Protein AF-A0A353CY66-F1 (afdb_monomer)

Mean predicted aligned error: 16.43 Å

Nearest PDB structures (foldseek):
  3w1z-assembly1_D  TM=3.833E-01  e=1.153E+00  Schizosaccharomyces pombe 972h-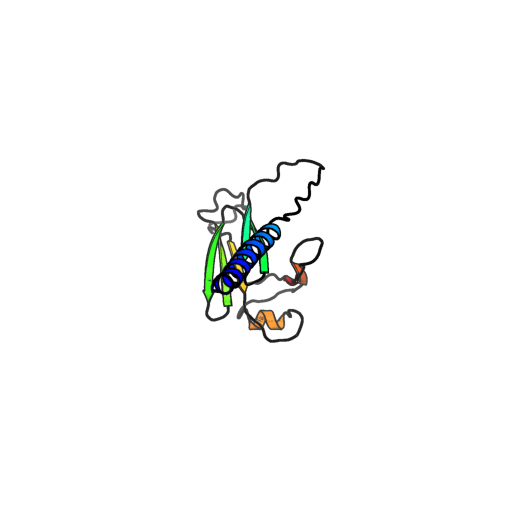
  3guf-assembly1_B  TM=3.459E-01  e=4.508E+00  Xanthomonas citri
  7nky-assembly1_Q  TM=2.441E-01  e=4.771E+00  Saccharomyces cerevisiae
  7ck4-a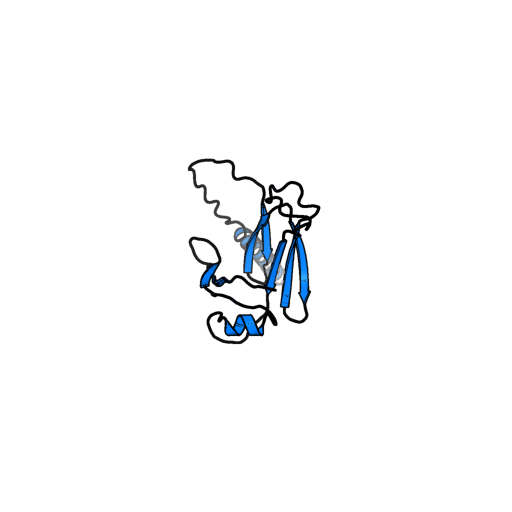ssembly1_A  TM=2.821E-01  e=5.345E+00  Synechococcus phage S-ShM2
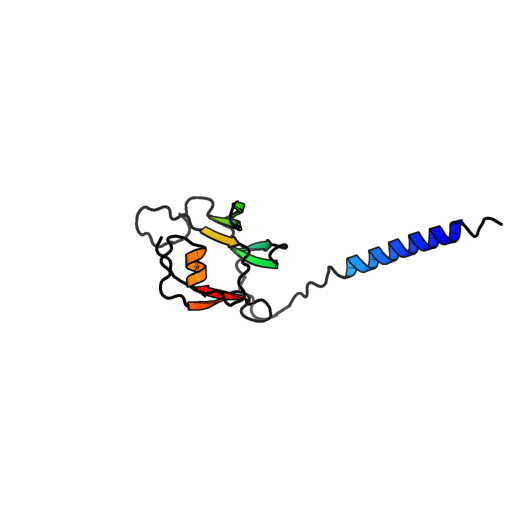
Structure (mmCIF, N/CA/C/O backbone):
data_AF-A0A353CY66-F1
#
_entry.id   AF-A0A353CY66-F1
#
loop_
_atom_site.group_PDB
_atom_site.id
_atom_site.type_symbol
_atom_site.label_atom_id
_atom_site.label_alt_id
_atom_site.label_comp_id
_atom_site.label_asym_id
_atom_site.label_entity_id
_atom_site.label_seq_id
_atom_site.pdbx_PDB_ins_code
_atom_site.Cartn_x
_atom_site.Cartn_y
_atom_site.Cartn_z
_atom_site.occupancy
_atom_site.B_iso_or_equiv
_atom_site.auth_seq_id
_atom_site.auth_comp_id
_atom_site.auth_asym_id
_atom_site.auth_atom_id
_atom_site.pdbx_PDB_model_num
ATOM 1 N N . MET A 1 1 ? 46.249 -21.074 41.976 1.00 54.31 1 MET A N 1
ATOM 2 C CA . MET A 1 1 ? 46.205 -19.843 41.154 1.00 54.31 1 MET A CA 1
ATOM 3 C C . MET A 1 1 ? 45.067 -20.004 40.138 1.00 54.31 1 MET A C 1
ATOM 5 O O . MET A 1 1 ? 45.314 -20.265 38.975 1.00 54.31 1 MET A O 1
ATOM 9 N N . GLU A 1 2 ? 43.808 -19.962 40.593 1.00 56.34 2 GLU A N 1
ATOM 10 C CA . GLU A 1 2 ? 42.610 -20.258 39.763 1.00 56.34 2 GLU A CA 1
ATOM 11 C C . GLU A 1 2 ? 41.653 -19.062 39.610 1.00 56.34 2 GLU A C 1
ATOM 13 O O . GLU A 1 2 ? 40.622 -19.151 38.950 1.00 56.34 2 GLU A O 1
ATOM 18 N N . ILE A 1 3 ? 42.006 -17.908 40.178 1.00 55.72 3 ILE A N 1
ATOM 19 C CA . ILE A 1 3 ? 41.132 -16.727 40.233 1.00 55.72 3 ILE A CA 1
ATOM 20 C C . ILE A 1 3 ? 41.046 -16.011 38.864 1.00 55.72 3 ILE A C 1
ATOM 22 O O . ILE A 1 3 ? 40.080 -15.305 38.590 1.00 55.72 3 ILE A O 1
ATOM 26 N N . SER A 1 4 ? 41.991 -16.245 37.944 1.00 58.22 4 SER A N 1
ATOM 27 C CA . SER A 1 4 ? 42.053 -15.550 36.646 1.00 58.22 4 SER A CA 1
ATOM 28 C C . SER A 1 4 ? 41.137 -16.120 35.554 1.00 58.22 4 SER A C 1
ATOM 30 O O . SER A 1 4 ? 40.810 -15.409 34.607 1.00 58.22 4 SER A O 1
ATOM 32 N N . ARG A 1 5 ? 40.671 -17.373 35.666 1.00 58.84 5 ARG A N 1
ATOM 33 C CA . ARG A 1 5 ? 39.861 -18.022 34.612 1.00 58.84 5 ARG A CA 1
ATOM 34 C C . ARG A 1 5 ? 38.380 -17.634 34.628 1.00 58.84 5 ARG A C 1
ATOM 36 O O . ARG A 1 5 ? 37.715 -17.728 33.597 1.00 58.84 5 ARG A O 1
ATOM 43 N N . ASN A 1 6 ? 37.874 -17.178 35.772 1.00 56.19 6 ASN A N 1
ATOM 44 C CA . ASN A 1 6 ? 36.468 -16.792 35.934 1.00 56.19 6 ASN A CA 1
ATOM 45 C C . ASN A 1 6 ? 36.245 -15.279 35.765 1.00 56.19 6 ASN A C 1
ATOM 47 O O . ASN A 1 6 ? 35.123 -14.857 35.496 1.00 56.19 6 ASN A O 1
ATOM 51 N N . LEU A 1 7 ? 37.310 -14.473 35.840 1.00 57.41 7 LEU A N 1
ATOM 52 C CA . LEU A 1 7 ? 37.243 -13.015 35.704 1.00 57.41 7 LEU A CA 1
ATOM 53 C C . LEU A 1 7 ? 36.901 -12.580 34.266 1.00 57.41 7 LEU A C 1
ATOM 55 O O . LEU A 1 7 ? 36.076 -11.697 34.060 1.00 57.41 7 LEU A O 1
ATOM 59 N N . TRP A 1 8 ? 37.451 -13.270 33.262 1.00 54.38 8 TRP A N 1
ATOM 60 C CA . TRP A 1 8 ? 37.146 -13.044 31.841 1.00 54.38 8 TRP A CA 1
ATOM 61 C C . TRP A 1 8 ? 35.670 -13.314 31.493 1.00 54.38 8 TRP A C 1
ATOM 63 O O . TRP A 1 8 ? 35.063 -12.567 30.727 1.00 54.38 8 TRP A O 1
ATOM 73 N N . LYS A 1 9 ? 35.057 -14.342 32.102 1.00 58.72 9 LYS A N 1
ATOM 74 C CA . LYS A 1 9 ? 33.636 -14.666 31.883 1.00 58.72 9 LYS A CA 1
ATOM 75 C C . LYS A 1 9 ? 32.707 -13.599 32.473 1.00 58.72 9 LYS A C 1
ATOM 77 O O . LYS A 1 9 ? 31.682 -13.296 31.873 1.00 58.72 9 LYS A O 1
ATOM 82 N N . LEU A 1 10 ? 33.085 -12.998 33.604 1.00 59.97 10 LEU A N 1
ATOM 83 C CA . LEU A 1 10 ? 32.337 -11.892 34.211 1.00 59.97 10 LEU A CA 1
ATOM 84 C C . LEU A 1 10 ? 32.430 -10.603 33.376 1.00 59.97 10 LEU A C 1
ATOM 86 O O . LEU A 1 10 ? 31.435 -9.894 33.252 1.00 59.97 10 LEU A O 1
ATOM 90 N N . ILE A 1 11 ? 33.576 -10.339 32.736 1.00 61.94 11 ILE A N 1
ATOM 91 C CA . ILE A 1 11 ? 33.750 -9.188 31.830 1.00 61.94 11 ILE A CA 1
ATOM 92 C C . ILE A 1 11 ? 32.871 -9.328 30.574 1.00 61.94 11 ILE A C 1
ATOM 94 O O . ILE A 1 11 ? 32.229 -8.359 30.169 1.00 61.94 11 ILE A O 1
ATOM 98 N N . LEU A 1 12 ? 32.770 -10.530 29.993 1.00 59.47 12 LEU A N 1
ATOM 99 C CA . LEU A 1 12 ? 31.902 -10.775 28.832 1.00 59.47 12 LEU A CA 1
ATOM 100 C C . LEU A 1 12 ? 30.407 -10.609 29.149 1.00 59.47 12 LEU A C 1
ATOM 102 O O . LEU A 1 12 ? 29.676 -10.042 28.340 1.00 59.47 12 LEU A O 1
ATOM 106 N N . ILE A 1 13 ? 29.949 -11.048 30.327 1.00 59.62 13 ILE A N 1
ATOM 107 C CA . ILE A 1 13 ? 28.546 -10.879 30.749 1.00 59.62 13 ILE A CA 1
ATOM 108 C C . ILE A 1 13 ? 28.228 -9.398 31.014 1.00 59.62 13 ILE A C 1
ATOM 110 O O . ILE A 1 13 ? 27.174 -8.915 30.600 1.00 59.62 13 ILE A O 1
ATOM 114 N N . ALA A 1 14 ? 29.147 -8.646 31.630 1.00 58.38 14 ALA A N 1
ATOM 115 C CA . ALA A 1 14 ? 28.962 -7.212 31.864 1.00 58.38 14 ALA A CA 1
ATOM 116 C C . ALA A 1 14 ? 28.895 -6.396 30.554 1.00 58.38 14 ALA A C 1
ATOM 118 O O . ALA A 1 14 ? 28.073 -5.485 30.440 1.00 58.38 14 ALA A O 1
ATOM 119 N N . ALA A 1 15 ? 29.696 -6.748 29.540 1.00 58.88 15 ALA A N 1
ATOM 120 C CA . ALA A 1 15 ? 29.662 -6.090 28.230 1.00 58.88 15 ALA A CA 1
ATOM 121 C C . ALA A 1 15 ? 28.341 -6.333 27.471 1.00 58.88 15 ALA A C 1
ATOM 123 O O . ALA A 1 15 ? 27.839 -5.433 26.797 1.00 58.88 15 ALA A O 1
ATOM 124 N N . LEU A 1 16 ? 27.735 -7.514 27.627 1.00 54.16 16 LEU A N 1
ATOM 125 C CA . LEU A 1 16 ? 26.469 -7.869 26.974 1.00 54.16 16 LEU A CA 1
ATOM 126 C C . LEU A 1 16 ? 25.265 -7.135 27.604 1.00 54.16 16 LEU A C 1
ATOM 128 O O . LEU A 1 16 ? 24.350 -6.725 26.892 1.00 54.16 16 LEU A O 1
ATOM 132 N N . ILE A 1 17 ? 25.305 -6.867 28.915 1.00 54.94 17 ILE A N 1
ATOM 133 C CA . ILE A 1 17 ? 24.276 -6.079 29.623 1.00 54.94 17 ILE A CA 1
ATOM 134 C C . ILE A 1 17 ? 24.383 -4.577 29.285 1.00 54.94 17 ILE A C 1
ATOM 136 O O . ILE A 1 17 ? 23.363 -3.911 29.103 1.00 54.94 17 ILE A O 1
ATOM 140 N N . LEU A 1 18 ? 25.598 -4.038 29.120 1.00 50.28 18 LEU A N 1
ATOM 141 C CA . LEU A 1 18 ? 25.807 -2.640 28.701 1.00 50.28 18 LEU A CA 1
ATOM 142 C C . LEU A 1 18 ? 25.481 -2.400 27.212 1.00 50.28 18 LEU A C 1
ATOM 144 O O . LEU A 1 18 ? 24.996 -1.322 26.854 1.00 50.28 18 LEU A O 1
ATOM 148 N N . GLY A 1 19 ? 25.663 -3.406 26.349 1.00 43.91 19 GLY A N 1
ATOM 149 C CA . GLY A 1 19 ? 25.224 -3.354 24.949 1.00 43.91 19 GLY A CA 1
ATOM 150 C C . GLY A 1 19 ? 23.697 -3.320 24.802 1.00 43.91 19 GLY A C 1
ATOM 151 O O . GLY A 1 19 ? 23.169 -2.528 24.021 1.00 43.91 19 GLY A O 1
ATOM 152 N N . ALA A 1 20 ? 22.972 -4.095 25.615 1.00 45.81 20 ALA A N 1
ATOM 153 C CA . ALA A 1 20 ? 21.508 -4.116 25.589 1.00 45.81 20 ALA A CA 1
ATOM 154 C C . ALA A 1 20 ? 20.879 -2.793 26.071 1.00 45.81 20 ALA A C 1
ATOM 156 O O . ALA A 1 20 ? 19.878 -2.353 25.513 1.00 45.81 20 ALA A O 1
ATOM 157 N N . ALA A 1 21 ? 21.484 -2.100 27.043 1.00 44.38 21 ALA A N 1
ATOM 158 C CA . ALA A 1 21 ? 20.974 -0.811 27.530 1.00 44.38 21 ALA A CA 1
ATOM 159 C C . ALA A 1 21 ? 21.114 0.342 26.510 1.00 44.38 21 ALA A C 1
ATOM 161 O O . ALA A 1 21 ? 20.399 1.342 26.601 1.00 44.38 21 ALA A O 1
ATOM 162 N N . SER A 1 22 ? 22.003 0.201 25.523 1.00 45.94 22 SER A N 1
ATOM 163 C CA . SER A 1 22 ? 22.248 1.221 24.493 1.00 45.94 22 SER A CA 1
ATOM 164 C C . SER A 1 22 ? 21.263 1.129 23.319 1.00 45.94 22 SER A C 1
ATOM 166 O O . SER A 1 22 ? 20.965 2.141 22.690 1.00 45.94 22 SER A O 1
ATOM 168 N N . PHE A 1 23 ? 20.703 -0.057 23.050 1.00 42.91 23 PHE A N 1
ATOM 169 C CA . PHE A 1 23 ? 19.770 -0.265 21.934 1.00 42.91 23 PHE A CA 1
ATOM 170 C C . PHE A 1 23 ? 18.335 0.194 22.258 1.00 42.91 23 PHE A C 1
ATOM 172 O O . PHE A 1 23 ? 17.615 0.649 21.374 1.00 42.91 23 PHE A O 1
ATOM 179 N N . TYR A 1 24 ? 17.930 0.185 23.534 1.00 45.41 24 TYR A N 1
ATOM 180 C CA . TYR A 1 24 ? 16.596 0.657 23.941 1.00 45.41 24 TYR A CA 1
ATOM 181 C C . TYR A 1 24 ? 16.449 2.184 23.995 1.00 45.41 24 TYR A C 1
ATOM 183 O O . TYR A 1 24 ? 15.326 2.682 24.000 1.00 45.41 24 TYR A O 1
ATOM 191 N N . LYS A 1 25 ? 17.548 2.953 23.996 1.00 41.03 25 LYS A N 1
ATOM 192 C CA . LYS A 1 25 ? 17.473 4.426 23.952 1.00 41.03 25 LYS A CA 1
ATOM 193 C C . LYS A 1 25 ? 17.352 5.008 22.540 1.00 41.03 25 LYS A C 1
ATOM 195 O O . LYS A 1 25 ? 17.086 6.197 22.420 1.00 41.03 25 LYS A O 1
ATOM 200 N N . PHE A 1 26 ? 17.503 4.199 21.489 1.00 45.16 26 PHE A N 1
ATOM 201 C CA . PHE A 1 26 ? 17.390 4.666 20.100 1.00 45.16 26 PHE A CA 1
ATOM 202 C C . PHE A 1 26 ? 15.999 4.435 19.472 1.00 45.16 26 PHE A C 1
ATOM 204 O O . PHE A 1 26 ? 15.731 4.909 18.377 1.00 45.16 26 PHE A O 1
ATOM 211 N N . GLN A 1 27 ? 15.077 3.773 20.178 1.00 46.81 27 GLN A N 1
ATOM 212 C CA . GLN A 1 27 ? 13.688 3.557 19.731 1.00 46.81 27 GLN A CA 1
ATOM 213 C C . GLN A 1 27 ? 12.703 4.620 20.260 1.00 46.81 27 GLN A C 1
ATOM 215 O O . GLN A 1 27 ? 11.493 4.427 20.205 1.00 46.81 27 GLN A O 1
ATOM 220 N N . PHE A 1 28 ? 13.192 5.743 20.802 1.00 43.50 28 PHE A N 1
ATOM 221 C CA . PHE A 1 28 ? 12.329 6.747 21.438 1.00 43.50 28 PHE A CA 1
ATOM 222 C C . PHE A 1 28 ? 12.774 8.191 21.164 1.00 43.50 28 PHE A C 1
ATOM 224 O O . PHE A 1 28 ? 12.923 9.003 22.074 1.00 43.50 28 PHE A O 1
ATOM 231 N N . ILE A 1 29 ? 12.985 8.523 19.889 1.00 40.62 29 ILE A N 1
ATOM 232 C CA . ILE A 1 29 ? 12.857 9.906 19.410 1.00 40.62 29 ILE A CA 1
ATOM 233 C C . ILE A 1 29 ? 11.715 9.915 18.395 1.00 40.62 29 ILE A C 1
ATOM 235 O O . ILE A 1 29 ? 11.907 9.975 17.186 1.00 40.62 29 ILE A O 1
ATOM 239 N N . SER A 1 30 ? 10.492 9.824 18.904 1.00 45.47 30 SER A N 1
ATOM 240 C CA . SER A 1 30 ? 9.347 10.458 18.265 1.00 45.47 30 SER A CA 1
ATOM 241 C C . SER A 1 30 ? 9.471 11.945 18.581 1.00 45.47 30 SER A C 1
ATOM 243 O O . SER A 1 30 ? 9.115 12.409 19.662 1.00 45.47 30 SER A O 1
ATOM 245 N N . THR A 1 31 ? 10.061 12.700 17.658 1.00 39.44 31 THR A N 1
ATOM 246 C CA . THR A 1 31 ? 9.930 14.157 17.635 1.00 39.44 31 THR A CA 1
ATOM 247 C C . THR A 1 31 ? 8.449 14.495 17.514 1.00 39.44 31 THR A C 1
ATOM 249 O O . THR A 1 31 ? 7.880 14.476 16.426 1.00 39.44 31 THR A O 1
ATOM 252 N N . SER A 1 32 ? 7.821 14.776 18.653 1.00 41.00 32 SER A N 1
ATOM 253 C CA . SER A 1 32 ? 6.551 15.483 18.722 1.00 41.00 32 SER A CA 1
ATOM 254 C C . SER A 1 32 ? 6.777 16.898 18.199 1.00 41.00 32 SER A C 1
ATOM 256 O O . SER A 1 32 ? 7.354 17.737 18.892 1.00 41.00 32 SER A O 1
ATOM 258 N N . PHE A 1 33 ? 6.348 17.161 16.967 1.00 39.59 33 PHE A N 1
ATOM 259 C CA . PHE A 1 33 ? 6.202 18.524 16.473 1.00 39.59 33 PHE A CA 1
ATOM 260 C C . PHE A 1 33 ? 5.028 19.162 17.215 1.00 39.59 33 PHE A C 1
ATOM 262 O O . PHE A 1 33 ? 3.868 18.839 16.978 1.00 39.59 33 PHE A O 1
ATOM 269 N N . ASN A 1 34 ? 5.350 20.022 18.178 1.00 43.78 34 ASN A N 1
ATOM 270 C CA . ASN A 1 34 ? 4.379 20.864 18.857 1.00 43.78 34 ASN A CA 1
ATOM 271 C C . ASN A 1 34 ? 4.202 22.143 18.030 1.00 43.78 34 ASN A C 1
ATOM 273 O O . ASN A 1 34 ? 4.814 23.165 18.335 1.00 43.78 34 ASN A O 1
ATOM 277 N N . ASP A 1 35 ? 3.403 22.071 16.965 1.00 40.59 35 ASP A N 1
ATOM 278 C CA . ASP A 1 35 ? 2.924 23.270 16.278 1.00 40.59 35 ASP A CA 1
ATOM 279 C C . ASP A 1 35 ? 1.740 23.839 17.061 1.00 40.59 35 ASP A C 1
ATOM 281 O O . ASP A 1 35 ? 0.577 23.465 16.904 1.00 40.59 35 ASP A O 1
ATOM 285 N N . SER A 1 36 ? 2.056 24.765 17.958 1.00 51.34 36 SER A N 1
ATOM 286 C CA . SER A 1 36 ? 1.079 25.652 18.568 1.00 51.34 36 SER A CA 1
ATOM 287 C C . SER A 1 36 ? 0.615 26.681 17.535 1.00 51.34 36 SER A C 1
ATOM 289 O O . SER A 1 36 ? 1.179 27.771 17.456 1.00 51.34 36 SER A O 1
ATOM 291 N N . ASN A 1 37 ? -0.415 26.346 16.753 1.00 44.03 37 ASN A N 1
ATOM 292 C CA . ASN A 1 37 ? -1.291 27.344 16.136 1.00 44.03 37 ASN A CA 1
ATOM 293 C C . ASN A 1 37 ? -2.644 26.747 15.713 1.00 44.03 37 ASN A C 1
ATOM 295 O O . ASN A 1 37 ? -2.731 25.985 14.759 1.00 44.03 37 ASN A O 1
ATOM 299 N N . GLY A 1 38 ? -3.710 27.154 16.412 1.00 42.44 38 GLY A N 1
ATOM 300 C CA . GLY A 1 38 ? -5.097 27.018 15.958 1.00 42.44 38 GLY A CA 1
ATOM 301 C C . GLY A 1 38 ? -5.710 25.622 16.083 1.00 42.44 38 GLY A C 1
ATOM 302 O O . GLY A 1 38 ? -5.923 24.942 15.086 1.00 42.44 38 GLY A O 1
ATOM 303 N N . SER A 1 39 ? -6.081 25.222 17.302 1.00 41.91 39 SER A N 1
ATOM 304 C CA . SER A 1 39 ? -6.856 24.003 17.562 1.00 41.91 39 SER A CA 1
ATOM 305 C C . SER A 1 39 ? -8.272 24.091 16.972 1.00 41.91 39 SER A C 1
ATOM 307 O O . SER A 1 39 ? -9.228 24.453 17.656 1.00 41.91 39 SER A O 1
ATOM 309 N N . GLN A 1 40 ? -8.424 23.727 15.702 1.00 42.44 40 GLN A N 1
ATOM 310 C CA . GLN A 1 40 ? -9.631 23.038 15.244 1.00 42.44 40 GLN A CA 1
ATOM 311 C C . GLN A 1 40 ? -9.553 21.602 15.794 1.00 42.44 40 GLN A C 1
ATOM 313 O O . GLN A 1 40 ? -8.477 21.001 15.726 1.00 42.44 40 GLN A O 1
ATOM 318 N N . PRO A 1 41 ? -10.622 21.032 16.377 1.00 44.88 41 PRO A N 1
ATOM 319 C CA . PRO A 1 41 ? -10.598 19.639 16.803 1.00 44.88 41 PRO A CA 1
ATOM 320 C C . PRO A 1 41 ? -10.395 18.764 15.563 1.00 44.88 41 PRO A C 1
ATOM 322 O O . PRO A 1 41 ? -11.296 18.620 14.740 1.00 44.88 41 PRO A O 1
ATOM 325 N N . VAL A 1 42 ? -9.192 18.209 15.409 1.00 48.47 42 VAL A N 1
ATOM 326 C CA . VAL A 1 42 ? -8.888 17.197 14.395 1.00 48.47 42 VAL A CA 1
ATOM 327 C C . VAL A 1 42 ? -9.878 16.060 14.610 1.00 48.47 42 VAL A C 1
ATOM 329 O O . VAL A 1 42 ? -9.847 15.397 15.647 1.00 48.47 42 VAL A O 1
ATOM 332 N N . SER A 1 43 ? -10.811 15.879 13.673 1.00 48.75 43 SER A N 1
ATOM 333 C CA . SER A 1 43 ? -11.796 14.807 13.765 1.00 48.75 43 SER A CA 1
ATOM 334 C C . SER A 1 43 ? -11.039 13.479 13.840 1.00 48.75 43 SER A C 1
ATOM 336 O O . SER A 1 43 ? -10.258 13.145 12.947 1.00 48.75 43 SER A O 1
ATOM 338 N N . THR A 1 44 ? -11.232 12.730 14.919 1.00 61.00 44 THR A N 1
ATOM 339 C CA . THR A 1 44 ? -10.527 11.482 15.241 1.00 61.00 44 THR A CA 1
ATOM 340 C C . THR A 1 44 ? -11.054 10.286 14.431 1.00 61.00 44 THR A C 1
ATOM 342 O O . THR A 1 44 ? -11.081 9.158 14.924 1.00 61.00 44 THR A O 1
ATOM 345 N N . ASN A 1 45 ? -11.491 10.510 13.189 1.00 82.56 45 ASN A N 1
ATOM 346 C CA . ASN A 1 45 ? -12.278 9.561 12.392 1.00 82.56 45 ASN A CA 1
ATOM 347 C C . ASN A 1 45 ? -11.448 8.641 11.481 1.00 82.56 45 ASN A C 1
ATOM 349 O O . ASN A 1 45 ? -12.014 7.903 10.676 1.00 82.56 45 ASN A O 1
ATOM 353 N N . PHE A 1 46 ? -10.123 8.647 11.631 1.00 89.12 46 PHE A N 1
ATOM 354 C CA . PHE A 1 46 ? -9.216 7.834 10.828 1.00 89.12 46 PHE A CA 1
ATOM 355 C C . PHE A 1 46 ? -8.498 6.778 11.671 1.00 89.12 46 PHE A C 1
ATOM 357 O O . PHE A 1 46 ? -8.185 7.004 12.843 1.00 89.12 46 PHE A O 1
ATOM 364 N N . ASN A 1 47 ? -8.245 5.631 11.052 1.00 92.38 47 ASN A N 1
ATOM 365 C CA . ASN A 1 47 ? -7.264 4.642 11.474 1.00 92.38 47 ASN A CA 1
ATOM 366 C C . ASN A 1 47 ? -5.960 4.866 10.692 1.00 92.38 47 ASN A C 1
ATOM 368 O O . ASN A 1 47 ? -5.962 5.505 9.641 1.00 92.38 47 ASN A O 1
ATOM 372 N N . GLU A 1 48 ? -4.849 4.331 11.194 1.00 93.88 48 GLU A N 1
ATOM 373 C CA . GLU A 1 48 ? -3.558 4.338 10.502 1.00 93.88 48 GLU A CA 1
ATOM 374 C C . GLU A 1 48 ? -3.221 2.915 10.047 1.00 93.88 48 GLU A C 1
ATOM 376 O O . GLU A 1 48 ? -3.259 1.978 10.844 1.00 93.88 48 GLU A O 1
ATOM 381 N N . TYR A 1 49 ? -2.898 2.759 8.765 1.00 94.38 49 TYR A N 1
ATOM 382 C CA . TYR A 1 49 ? -2.296 1.550 8.215 1.00 94.38 49 TYR A CA 1
ATOM 383 C C . TYR A 1 49 ? -0.785 1.744 8.104 1.00 94.38 49 TYR A C 1
ATOM 385 O O . TYR A 1 49 ? -0.320 2.811 7.692 1.00 94.38 49 TYR A O 1
ATOM 393 N N . ARG A 1 50 ? -0.013 0.707 8.437 1.00 94.62 50 ARG A N 1
ATOM 394 C CA . ARG A 1 50 ? 1.448 0.711 8.335 1.00 94.62 50 ARG A CA 1
ATOM 395 C C . ARG A 1 50 ? 1.939 -0.652 7.873 1.00 94.62 50 ARG A C 1
ATOM 397 O O . ARG A 1 50 ? 1.734 -1.637 8.573 1.00 94.62 50 ARG A O 1
ATOM 404 N N . ASN A 1 51 ? 2.669 -0.669 6.761 1.00 92.44 51 ASN A N 1
ATOM 405 C CA . ASN A 1 51 ? 3.332 -1.861 6.252 1.00 92.44 51 ASN A CA 1
ATOM 406 C C . ASN A 1 51 ? 4.855 -1.681 6.312 1.00 92.44 51 ASN A C 1
ATOM 408 O O . ASN A 1 51 ? 5.419 -0.781 5.682 1.00 92.44 51 ASN A O 1
ATOM 412 N N . ALA A 1 52 ? 5.521 -2.514 7.114 1.00 90.62 52 ALA A N 1
ATOM 413 C CA . ALA A 1 52 ? 6.968 -2.440 7.305 1.00 90.62 52 ALA A CA 1
ATOM 414 C C . ALA A 1 52 ? 7.750 -2.990 6.102 1.00 90.62 52 ALA A C 1
ATOM 416 O O . ALA A 1 52 ? 8.814 -2.456 5.781 1.00 90.62 52 ALA A O 1
ATOM 417 N N . ASP A 1 53 ? 7.208 -3.999 5.420 1.00 91.12 53 ASP A N 1
ATOM 418 C CA . ASP A 1 53 ? 7.867 -4.683 4.305 1.00 91.12 53 ASP A CA 1
ATOM 419 C C . ASP A 1 53 ? 7.937 -3.781 3.067 1.00 91.12 53 ASP A C 1
ATOM 421 O O . ASP A 1 53 ? 8.997 -3.620 2.457 1.00 91.12 53 ASP A O 1
ATOM 425 N N . PHE A 1 54 ? 6.838 -3.086 2.766 1.00 89.25 54 PHE A N 1
ATOM 426 C CA . PHE A 1 54 ? 6.733 -2.138 1.652 1.00 89.25 54 PHE A CA 1
ATOM 427 C C . PHE A 1 54 ? 7.039 -0.682 2.042 1.00 89.25 54 PHE A C 1
ATOM 429 O O . PHE A 1 54 ? 7.017 0.205 1.191 1.00 89.25 54 PHE A O 1
ATOM 436 N N . LYS A 1 55 ? 7.362 -0.425 3.317 1.00 88.62 55 LYS A N 1
ATOM 437 C CA . LYS A 1 55 ? 7.828 0.873 3.845 1.00 88.62 55 LYS A CA 1
ATOM 438 C C . LYS A 1 55 ? 6.882 2.051 3.587 1.00 88.62 55 LYS A C 1
ATOM 440 O O . LYS A 1 55 ? 7.341 3.170 3.349 1.00 88.62 55 LYS A O 1
ATOM 445 N N . PHE A 1 56 ? 5.574 1.831 3.688 1.00 88.25 56 PHE A N 1
ATOM 446 C CA . PHE A 1 56 ? 4.584 2.902 3.582 1.00 88.25 56 PHE A CA 1
ATOM 447 C C . PHE A 1 56 ? 3.547 2.847 4.707 1.00 88.25 56 PHE A C 1
ATOM 449 O O . PHE A 1 56 ? 3.334 1.826 5.364 1.00 88.25 56 PHE A O 1
ATOM 456 N N . SER A 1 57 ? 2.912 3.988 4.946 1.00 90.56 57 SER A N 1
ATOM 457 C CA . SER A 1 57 ? 1.818 4.137 5.900 1.00 90.56 57 SER A CA 1
ATOM 458 C C . SER A 1 57 ? 0.876 5.230 5.429 1.00 90.56 57 SER A C 1
ATOM 460 O O . SER A 1 57 ? 1.327 6.206 4.826 1.00 90.56 57 SER A O 1
ATOM 462 N N . PHE A 1 58 ? -0.408 5.098 5.732 1.00 90.44 58 PHE A N 1
ATOM 463 C CA . PHE A 1 58 ? -1.406 6.108 5.397 1.00 90.44 58 PHE A CA 1
ATOM 464 C C . PHE A 1 58 ? -2.612 6.013 6.336 1.00 90.44 58 PHE A C 1
ATOM 466 O O . PHE A 1 58 ? -2.782 5.035 7.063 1.00 90.44 58 PHE A O 1
ATOM 473 N N . GLN A 1 59 ? -3.436 7.057 6.345 1.00 91.81 59 GLN A N 1
ATOM 474 C CA . GLN A 1 59 ? -4.656 7.109 7.146 1.00 91.81 59 GLN A CA 1
ATOM 475 C C . GLN A 1 59 ? -5.870 6.715 6.305 1.00 91.81 59 GLN A C 1
ATOM 477 O O . GLN A 1 59 ? -5.973 7.119 5.148 1.00 91.81 59 GLN A O 1
ATOM 482 N N . TYR A 1 60 ? -6.799 5.963 6.892 1.00 90.00 60 TYR A N 1
ATOM 483 C CA . TYR A 1 60 ? -8.028 5.520 6.232 1.00 90.00 60 TYR A CA 1
ATOM 484 C C . TYR A 1 60 ? -9.248 5.661 7.158 1.00 90.00 60 TYR A C 1
ATOM 486 O O . TYR A 1 60 ? -9.088 5.674 8.382 1.00 90.00 60 TYR A O 1
ATOM 494 N N . PRO A 1 61 ? -10.470 5.813 6.617 1.00 89.81 61 PRO A N 1
ATOM 495 C CA . PRO A 1 61 ? -11.677 5.974 7.425 1.00 89.81 61 PRO A CA 1
ATOM 496 C C . PRO A 1 61 ? -11.948 4.795 8.372 1.00 89.81 61 PRO A C 1
ATOM 498 O O . PRO A 1 61 ? -11.808 3.631 7.998 1.00 89.81 61 PRO A O 1
ATOM 501 N N . LYS A 1 62 ? -12.397 5.089 9.599 1.00 88.88 62 LYS A N 1
ATOM 502 C CA . LYS A 1 62 ? -12.675 4.075 10.637 1.00 88.88 62 LYS A CA 1
ATOM 503 C C . LYS A 1 62 ? -13.771 3.063 10.301 1.00 88.88 62 LYS A C 1
ATOM 505 O O . LYS A 1 62 ? -13.832 2.018 10.939 1.00 88.88 62 LYS A O 1
ATOM 510 N N . ASN A 1 63 ? -14.645 3.383 9.353 1.00 87.00 63 ASN A N 1
ATOM 511 C CA . ASN A 1 63 ? -15.744 2.520 8.922 1.00 87.00 63 ASN A CA 1
ATOM 512 C C . ASN A 1 63 ? -15.318 1.447 7.904 1.00 87.00 63 ASN A C 1
ATOM 514 O O . ASN A 1 63 ? -16.146 0.612 7.535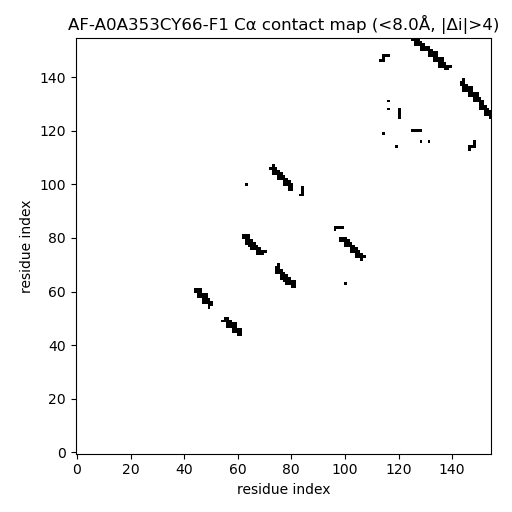 1.00 87.00 63 ASN A O 1
ATOM 518 N N . LEU A 1 64 ? -14.056 1.459 7.460 1.00 89.19 64 LEU A N 1
ATOM 519 C CA . LEU A 1 64 ? -13.514 0.435 6.574 1.00 89.19 64 LEU A CA 1
ATOM 520 C C . LEU A 1 64 ? -12.871 -0.699 7.377 1.00 89.19 64 LEU A C 1
ATOM 522 O O . LEU A 1 64 ? -12.088 -0.467 8.302 1.00 89.19 64 LEU A O 1
ATOM 526 N N . THR A 1 65 ? -13.179 -1.930 6.991 1.00 91.44 65 THR A N 1
ATOM 527 C CA . THR A 1 65 ? -12.489 -3.143 7.426 1.00 91.44 65 THR A CA 1
ATOM 528 C C . THR A 1 65 ? -11.323 -3.451 6.503 1.00 91.44 65 THR A C 1
ATOM 530 O O . THR A 1 65 ? -11.445 -3.317 5.289 1.00 91.44 65 THR A O 1
ATOM 533 N N . LEU A 1 66 ? -10.214 -3.877 7.102 1.00 93.75 66 LEU A N 1
ATOM 534 C CA . LEU A 1 66 ? -8.961 -4.219 6.438 1.00 93.75 66 LEU A CA 1
ATOM 535 C C . LEU A 1 66 ? -8.847 -5.737 6.255 1.00 93.75 66 LEU A C 1
ATOM 537 O O . LEU A 1 66 ? -9.036 -6.485 7.217 1.00 93.75 66 LEU A O 1
ATOM 541 N N . GLN A 1 67 ? -8.472 -6.168 5.053 1.00 94.94 67 GLN A N 1
ATOM 542 C CA . GLN A 1 67 ? -8.074 -7.540 4.739 1.00 94.94 67 GLN A CA 1
ATOM 543 C C . GLN A 1 67 ? -6.759 -7.523 3.952 1.00 94.94 67 GLN A C 1
ATOM 545 O O . GLN A 1 67 ? -6.584 -6.700 3.057 1.00 94.94 67 GLN A O 1
ATOM 550 N N . GLU A 1 68 ? -5.843 -8.434 4.278 1.00 96.50 68 GLU A N 1
ATOM 551 C CA . GLU A 1 68 ? -4.545 -8.579 3.609 1.00 96.50 68 GLU A CA 1
ATOM 552 C C . GLU A 1 68 ? -4.356 -10.031 3.182 1.00 96.50 68 GLU A C 1
ATOM 554 O O . GLU A 1 68 ? -4.594 -10.950 3.972 1.00 96.50 68 GLU A O 1
ATOM 559 N N . PHE A 1 69 ? -3.956 -10.241 1.931 1.00 95.81 69 PHE A N 1
ATOM 560 C CA . PHE A 1 69 ? -3.706 -11.570 1.382 1.00 95.81 69 PHE A CA 1
ATOM 561 C C . PHE A 1 69 ? -2.765 -11.502 0.181 1.00 95.81 69 PHE A C 1
ATOM 563 O O . PHE A 1 69 ? -2.651 -10.476 -0.488 1.00 95.81 69 PHE A O 1
ATOM 570 N N . ASP A 1 70 ? -2.098 -12.617 -0.098 1.00 94.56 70 ASP A N 1
ATOM 571 C CA . ASP A 1 70 ? -1.288 -12.774 -1.300 1.00 94.56 70 ASP A CA 1
ATOM 572 C C . ASP A 1 70 ? -2.141 -13.366 -2.428 1.00 94.56 70 ASP A C 1
ATOM 574 O O . ASP A 1 70 ? -2.872 -14.339 -2.232 1.00 94.56 70 ASP A O 1
ATOM 578 N N . ASP A 1 71 ? -2.029 -12.772 -3.609 1.00 89.25 71 ASP A N 1
ATOM 579 C CA . ASP A 1 71 ? -2.537 -13.285 -4.877 1.00 89.25 71 ASP A CA 1
ATOM 580 C C . ASP A 1 71 ? -1.355 -13.794 -5.726 1.00 89.25 71 ASP A C 1
ATOM 582 O O . ASP A 1 71 ? -0.196 -13.445 -5.483 1.00 89.25 71 ASP A O 1
ATOM 586 N N . GLU A 1 72 ? -1.620 -14.594 -6.760 1.00 85.88 72 GLU A N 1
ATOM 587 C CA . GLU A 1 72 ? -0.589 -15.189 -7.629 1.00 85.88 72 GLU A CA 1
ATOM 588 C C . GLU A 1 72 ? 0.359 -14.144 -8.245 1.00 85.88 72 GLU A C 1
ATOM 590 O O . GLU A 1 72 ? 1.487 -14.456 -8.633 1.00 85.88 72 GLU A O 1
ATOM 595 N N . ARG A 1 73 ? -0.109 -12.897 -8.350 1.00 84.62 73 ARG A N 1
ATOM 596 C CA . AR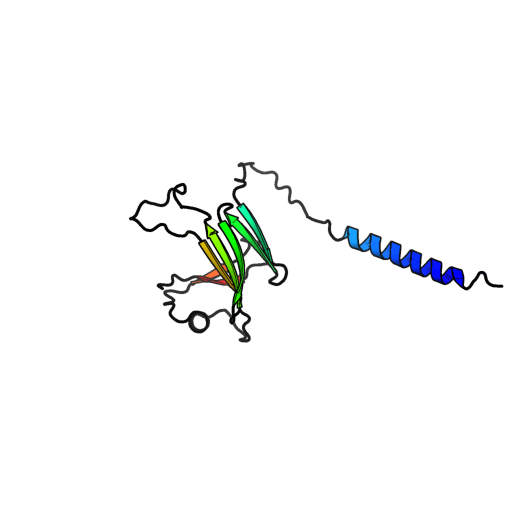G A 1 73 ? 0.576 -11.793 -9.025 1.00 84.62 73 ARG A CA 1
ATOM 597 C C . ARG A 1 73 ? 1.105 -10.713 -8.078 1.00 84.62 73 ARG A C 1
ATOM 599 O O . ARG A 1 73 ? 1.791 -9.809 -8.555 1.00 84.62 73 ARG A O 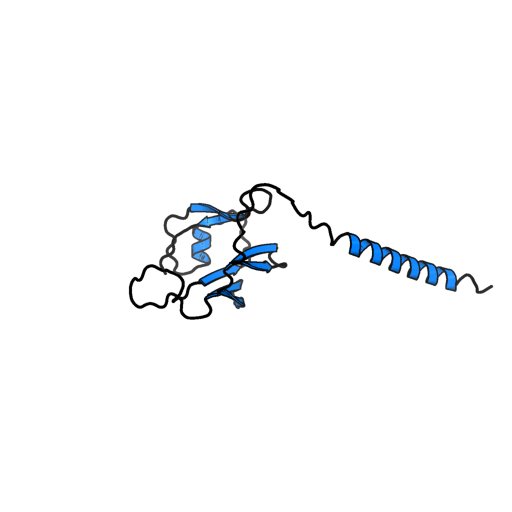1
ATOM 606 N N . GLY A 1 74 ? 0.795 -10.762 -6.783 1.00 90.12 74 GLY A N 1
ATOM 607 C CA . GLY A 1 74 ? 1.181 -9.698 -5.857 1.00 90.12 74 GLY A CA 1
ATOM 608 C C . GLY A 1 74 ? 0.466 -9.735 -4.511 1.00 90.12 74 GLY A C 1
ATOM 609 O O . GLY A 1 74 ? -0.349 -10.607 -4.240 1.00 90.12 74 GLY A O 1
ATOM 610 N N . HIS A 1 75 ? 0.776 -8.756 -3.669 1.00 94.62 75 HIS A N 1
ATOM 611 C CA . HIS A 1 75 ? 0.163 -8.582 -2.359 1.00 94.62 75 HIS A CA 1
ATOM 612 C C . HIS A 1 75 ? -1.044 -7.642 -2.453 1.00 94.62 75 HIS A C 1
ATOM 614 O O . HIS A 1 75 ? -0.956 -6.564 -3.054 1.00 94.62 75 HIS A O 1
ATOM 620 N N . VAL A 1 76 ? -2.166 -8.043 -1.860 1.00 94.56 76 VAL A N 1
ATOM 621 C CA . VAL A 1 76 ? -3.435 -7.311 -1.885 1.00 94.56 76 VAL A CA 1
ATOM 622 C C . VAL A 1 76 ? -3.755 -6.789 -0.491 1.00 94.56 76 VAL A C 1
ATOM 624 O O . VAL A 1 76 ? -3.768 -7.543 0.481 1.00 94.56 76 VAL A O 1
ATOM 627 N N . ILE A 1 77 ? -4.085 -5.500 -0.416 1.00 96.25 77 ILE A N 1
ATOM 628 C CA . ILE A 1 77 ? -4.601 -4.847 0.787 1.00 96.25 77 ILE A CA 1
ATOM 629 C C . ILE A 1 77 ? -5.965 -4.254 0.432 1.00 96.25 77 ILE A C 1
ATOM 631 O O . ILE A 1 77 ? -6.058 -3.314 -0.363 1.00 96.25 77 ILE A O 1
ATOM 635 N N . LEU A 1 78 ? -7.023 -4.819 0.999 1.00 94.50 78 LEU A N 1
ATOM 636 C CA . LEU A 1 78 ? -8.410 -4.497 0.686 1.00 94.50 78 LEU A CA 1
ATOM 637 C C . LEU A 1 78 ? -9.065 -3.751 1.853 1.00 94.50 78 LEU A C 1
ATOM 639 O O . LEU A 1 78 ? -9.040 -4.218 2.993 1.00 94.50 78 LEU A O 1
ATOM 643 N N . PHE A 1 79 ? -9.664 -2.599 1.546 1.00 93.69 79 PHE A N 1
ATOM 644 C CA . PHE A 1 79 ? -10.429 -1.784 2.482 1.00 93.69 79 PHE A CA 1
ATOM 645 C C . PHE A 1 79 ? -11.877 -1.697 2.016 1.00 93.69 79 PHE A C 1
ATOM 647 O O . PHE A 1 79 ? -12.159 -1.101 0.979 1.00 93.69 79 PHE A O 1
ATOM 654 N N . GLU A 1 80 ? -12.798 -2.240 2.803 1.00 90.81 80 GLU A N 1
ATOM 655 C CA . GLU A 1 80 ? -14.225 -2.304 2.459 1.00 90.81 80 GLU A CA 1
ATOM 656 C C . GLU A 1 80 ? -15.076 -1.743 3.590 1.00 90.81 80 GLU A C 1
ATOM 658 O O . GLU A 1 80 ? -14.795 -1.992 4.762 1.00 90.81 80 GLU A O 1
ATOM 663 N N . ALA A 1 81 ? -16.125 -0.989 3.271 1.00 85.81 81 ALA A N 1
ATOM 664 C CA . ALA A 1 81 ? -17.069 -0.522 4.274 1.00 85.81 81 ALA A CA 1
ATOM 665 C C . ALA A 1 81 ? -17.775 -1.711 4.940 1.00 85.81 81 ALA A C 1
ATOM 667 O O . ALA A 1 81 ? -18.395 -2.545 4.280 1.00 85.81 81 ALA A O 1
ATOM 668 N N . SER A 1 82 ? -17.716 -1.765 6.271 1.00 65.38 82 SER A N 1
ATOM 669 C CA . SER A 1 82 ? -18.488 -2.748 7.032 1.00 65.38 82 SER A CA 1
ATOM 670 C C . SER A 1 82 ? -19.916 -2.244 7.251 1.00 65.38 82 SER A C 1
ATOM 672 O O . SER A 1 82 ? -20.161 -1.344 8.051 1.00 65.38 82 SER A O 1
ATOM 674 N N . GLY A 1 83 ? -20.872 -2.830 6.528 1.00 58.56 83 GLY A N 1
ATOM 675 C CA . GLY A 1 83 ? -22.304 -2.541 6.668 1.00 58.56 83 GLY A CA 1
ATOM 676 C C . GLY A 1 83 ? -22.892 -1.663 5.560 1.00 58.56 83 GLY A C 1
ATOM 677 O O . GLY A 1 83 ? -22.179 -1.100 4.735 1.00 58.56 83 GLY A O 1
ATOM 678 N N . LYS A 1 84 ? -24.230 -1.575 5.529 1.00 52.00 84 LYS A N 1
ATOM 679 C CA . LYS A 1 84 ? -24.970 -0.771 4.547 1.00 52.00 84 LYS A CA 1
ATOM 680 C C . LYS A 1 84 ? -24.548 0.692 4.661 1.00 52.00 84 LYS A C 1
ATOM 682 O O . LYS A 1 84 ? -24.649 1.285 5.734 1.00 52.00 84 LYS A O 1
ATOM 687 N N . THR A 1 85 ? -24.121 1.277 3.550 1.00 49.44 85 THR A N 1
ATOM 688 C CA . THR A 1 85 ? -23.795 2.698 3.370 1.00 49.44 85 THR A CA 1
ATOM 689 C C . THR A 1 85 ? -25.065 3.557 3.443 1.00 49.44 85 THR A C 1
ATOM 691 O O . THR A 1 85 ? -25.483 4.179 2.478 1.00 49.44 85 THR A O 1
ATOM 694 N N . SER A 1 86 ? -25.757 3.549 4.584 1.00 50.28 86 SER A N 1
ATOM 695 C CA . SER A 1 86 ? -26.994 4.321 4.784 1.00 50.28 86 SER A CA 1
ATOM 696 C C . SER A 1 86 ? -26.771 5.671 5.472 1.00 50.28 86 SER A C 1
ATOM 698 O O . SER A 1 86 ? -27.643 6.529 5.373 1.00 50.28 86 SER A O 1
ATOM 700 N N . ASP A 1 87 ? -25.607 5.885 6.098 1.00 46.91 87 ASP A N 1
ATOM 701 C CA . ASP A 1 87 ? -25.360 7.061 6.952 1.00 46.91 87 ASP A CA 1
ATOM 702 C C . ASP A 1 87 ? -24.271 8.018 6.435 1.00 46.91 87 ASP A C 1
ATOM 704 O O . ASP A 1 87 ? -24.014 9.056 7.044 1.00 46.91 87 ASP A O 1
ATOM 708 N N . VAL A 1 88 ? -23.640 7.711 5.300 1.00 48.53 88 VAL A N 1
ATOM 709 C CA . VAL A 1 88 ? -22.922 8.736 4.532 1.00 48.53 88 VAL A CA 1
ATOM 710 C C . VAL A 1 88 ? -23.971 9.351 3.619 1.00 48.53 88 VAL A C 1
ATOM 712 O O . VAL A 1 88 ? -24.662 8.613 2.921 1.00 48.53 88 VAL A O 1
ATOM 715 N N . GLU A 1 89 ? -24.129 10.675 3.635 1.00 47.03 89 GLU A N 1
ATOM 716 C CA . GLU A 1 89 ? -24.925 11.415 2.647 1.00 47.03 89 GLU A CA 1
ATOM 717 C C . GLU A 1 89 ? -24.288 11.270 1.249 1.00 47.03 89 GLU A C 1
ATOM 719 O O . GLU A 1 89 ? -23.811 12.231 0.651 1.00 47.03 89 GLU A O 1
ATOM 724 N N . SER A 1 90 ? -24.239 10.050 0.715 1.00 46.78 90 SER A N 1
ATOM 725 C CA . SER A 1 90 ? -24.043 9.821 -0.704 1.00 46.78 90 SER A CA 1
ATOM 726 C C . SER A 1 90 ? -25.295 10.340 -1.414 1.00 46.78 90 SER A C 1
ATOM 728 O O . SER A 1 90 ? -26.416 10.094 -0.945 1.00 46.78 90 SER A O 1
ATOM 730 N N . PRO A 1 91 ? -25.152 11.075 -2.529 1.00 43.56 91 PRO A N 1
ATOM 731 C CA . PRO A 1 91 ? -26.297 11.502 -3.312 1.00 43.56 91 PRO A CA 1
ATOM 732 C C . PRO A 1 91 ? -27.096 10.257 -3.696 1.00 43.56 91 PRO A C 1
ATOM 734 O O . PRO A 1 91 ? -26.567 9.340 -4.314 1.00 43.56 91 PRO A O 1
ATOM 737 N N . LYS A 1 92 ? -28.370 10.209 -3.295 1.00 44.84 92 LYS A N 1
ATOM 738 C CA . LYS A 1 92 ? -29.305 9.147 -3.676 1.00 44.84 92 LYS A CA 1
ATOM 739 C C . LYS A 1 92 ? -29.484 9.143 -5.193 1.00 44.84 92 LYS A C 1
ATOM 741 O O . LYS A 1 92 ? -30.383 9.801 -5.713 1.00 44.84 92 LYS A O 1
ATOM 746 N N . THR A 1 93 ? -28.675 8.364 -5.890 1.00 46.69 93 THR A N 1
ATOM 747 C CA . THR A 1 93 ? -28.956 7.902 -7.247 1.00 46.69 93 THR A CA 1
ATOM 748 C C . THR A 1 93 ? -29.103 6.386 -7.207 1.00 46.69 93 THR A C 1
ATOM 750 O O . THR A 1 93 ? -28.129 5.660 -7.291 1.00 46.69 93 THR A O 1
ATOM 753 N N . SER A 1 94 ? -30.356 5.942 -7.048 1.00 45.22 94 SER A N 1
ATOM 754 C CA . SER A 1 94 ? -30.896 4.633 -7.464 1.00 45.22 94 SER A CA 1
ATOM 755 C C . SER A 1 94 ? -30.143 3.352 -7.051 1.00 45.22 94 SER A C 1
ATOM 757 O O . SER A 1 94 ? -29.195 2.941 -7.704 1.00 45.22 94 SER A O 1
ATOM 759 N N . ASP A 1 95 ? -30.693 2.669 -6.040 1.00 45.47 95 ASP A N 1
ATOM 760 C CA . ASP A 1 95 ? -30.791 1.204 -5.855 1.00 45.47 95 ASP A CA 1
ATOM 761 C C . ASP A 1 95 ? -29.540 0.305 -5.922 1.00 45.47 95 ASP A C 1
ATOM 763 O O . ASP A 1 95 ? -29.671 -0.917 -5.823 1.00 45.47 95 ASP A O 1
ATOM 767 N N . VAL A 1 96 ? -28.333 0.860 -5.990 1.00 48.06 96 VAL A N 1
ATOM 768 C CA . VAL A 1 96 ? -27.092 0.103 -5.792 1.00 48.06 96 VAL A CA 1
ATOM 769 C C . VAL A 1 96 ? -26.562 0.426 -4.397 1.00 48.06 96 VAL A C 1
ATOM 771 O O . VAL A 1 96 ? -26.228 1.570 -4.103 1.00 48.06 96 VAL A O 1
ATOM 774 N N . GLU A 1 97 ? -26.514 -0.573 -3.508 1.00 52.09 97 GLU A N 1
ATOM 775 C CA . GLU A 1 97 ? -25.669 -0.503 -2.311 1.00 52.09 97 GLU A CA 1
ATOM 776 C C . GLU A 1 97 ? -24.221 -0.402 -2.812 1.00 52.09 97 GLU A C 1
ATOM 778 O O . GLU A 1 97 ? -23.577 -1.413 -3.082 1.00 52.09 97 GLU A O 1
ATOM 783 N N . GLU A 1 98 ? -23.736 0.820 -3.041 1.00 55.31 98 GLU A N 1
ATOM 784 C CA . GLU A 1 98 ? -22.347 1.048 -3.416 1.00 55.31 98 GLU A CA 1
ATOM 785 C C . GLU A 1 98 ? -21.476 0.559 -2.258 1.00 55.31 98 GLU A C 1
ATOM 787 O O . GLU A 1 98 ? -21.449 1.151 -1.171 1.00 55.31 98 GLU A O 1
ATOM 792 N N . LEU A 1 99 ? -20.797 -0.566 -2.486 1.00 62.88 99 LEU A N 1
ATOM 793 C CA . LEU 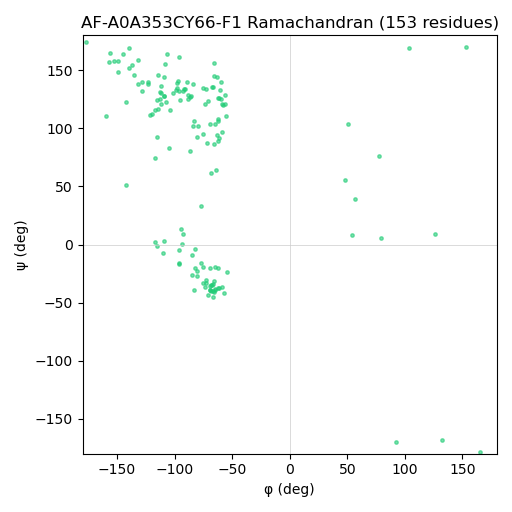A 1 99 ? -19.714 -1.041 -1.642 1.00 62.88 99 LEU A CA 1
ATOM 794 C C . LEU A 1 99 ? -18.602 0.008 -1.717 1.00 62.88 99 LEU A C 1
ATOM 796 O O . LEU A 1 99 ? -17.798 0.026 -2.646 1.00 62.88 99 LEU A O 1
ATOM 800 N N . ALA A 1 100 ? -18.594 0.934 -0.762 1.00 79.25 100 ALA A N 1
ATOM 801 C CA . ALA A 1 100 ? -17.539 1.924 -0.647 1.00 79.25 100 ALA A CA 1
ATOM 802 C C . ALA A 1 100 ? -16.259 1.232 -0.160 1.00 79.25 100 ALA A C 1
ATOM 804 O O . ALA A 1 100 ? -16.246 0.602 0.899 1.00 79.25 100 ALA A O 1
ATOM 805 N N . GLY A 1 101 ? -15.179 1.359 -0.922 1.00 88.81 101 GLY A N 1
ATOM 806 C CA . GLY A 1 101 ? -13.909 0.727 -0.599 1.00 88.81 101 GLY A CA 1
ATOM 807 C C . GLY A 1 101 ? -12.813 1.089 -1.589 1.00 88.81 101 GLY A C 1
ATOM 808 O O . GLY A 1 101 ? -13.050 1.773 -2.584 1.00 88.81 101 GLY A O 1
ATOM 809 N N . PHE A 1 102 ? -11.599 0.645 -1.298 1.00 91.81 102 PHE A N 1
ATOM 810 C CA . PHE A 1 102 ? -10.478 0.727 -2.225 1.00 91.81 102 PHE A CA 1
ATOM 811 C C . PHE A 1 102 ? -9.520 -0.438 -1.983 1.00 91.81 102 PHE A C 1
ATOM 813 O O . PHE A 1 102 ? -9.474 -1.025 -0.901 1.00 91.81 102 PHE A O 1
ATOM 820 N N . GLN A 1 103 ? -8.734 -0.752 -3.004 1.00 92.38 103 GLN A N 1
ATOM 821 C CA . GLN A 1 103 ? -7.734 -1.807 -2.966 1.00 92.38 103 GLN A CA 1
ATOM 822 C C . GLN A 1 103 ? -6.364 -1.224 -3.299 1.00 92.38 103 GLN A C 1
ATOM 824 O O . GLN A 1 103 ? -6.227 -0.409 -4.213 1.00 92.38 103 GLN A O 1
ATOM 829 N N . ILE A 1 104 ? -5.342 -1.678 -2.580 1.00 92.81 104 ILE A N 1
ATOM 830 C CA . ILE A 1 104 ? -3.941 -1.482 -2.942 1.00 92.81 104 ILE A CA 1
ATOM 831 C C . ILE A 1 104 ? -3.411 -2.829 -3.421 1.00 92.81 104 ILE A C 1
ATOM 833 O O . ILE A 1 104 ? -3.475 -3.822 -2.699 1.00 92.81 104 ILE A O 1
ATOM 837 N N . PHE A 1 105 ? -2.900 -2.855 -4.649 1.00 91.88 105 PHE A N 1
ATOM 838 C CA . PHE A 1 105 ? -2.256 -4.023 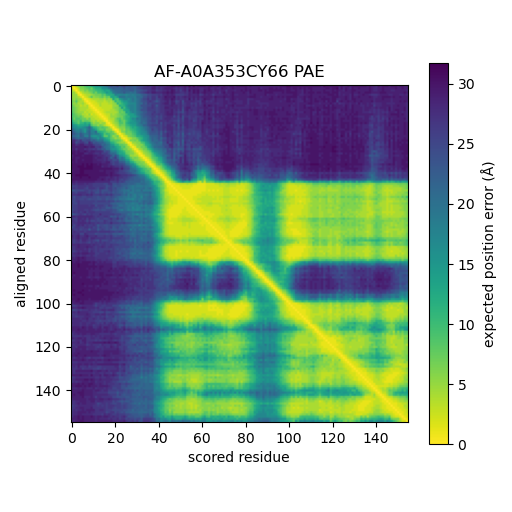-5.238 1.00 91.88 105 PHE A CA 1
ATOM 839 C C . PHE A 1 105 ? -0.769 -3.743 -5.426 1.00 91.88 105 PHE A C 1
ATOM 841 O O . PHE A 1 105 ? -0.398 -2.749 -6.053 1.00 91.88 105 PHE A O 1
ATOM 848 N N . ILE A 1 106 ? 0.079 -4.605 -4.870 1.00 91.81 106 ILE A N 1
ATOM 849 C CA . ILE A 1 106 ? 1.529 -4.427 -4.857 1.00 91.81 106 ILE A CA 1
ATOM 850 C C . ILE A 1 106 ? 2.163 -5.607 -5.581 1.00 91.81 106 ILE A C 1
ATOM 852 O O . ILE A 1 106 ? 2.147 -6.732 -5.087 1.00 91.81 106 ILE A O 1
ATOM 856 N N . ALA A 1 107 ? 2.761 -5.342 -6.737 1.00 89.88 107 ALA A N 1
ATOM 857 C CA . ALA A 1 107 ? 3.485 -6.338 -7.512 1.00 89.88 107 ALA A CA 1
ATOM 858 C C . ALA A 1 107 ? 4.930 -5.879 -7.752 1.00 89.88 107 ALA A C 1
ATOM 860 O O . ALA A 1 107 ? 5.157 -4.699 -8.043 1.00 89.88 107 ALA A O 1
ATOM 861 N N . PRO A 1 108 ? 5.923 -6.779 -7.642 1.00 86.50 108 PRO A N 1
ATOM 862 C CA . PRO A 1 108 ? 7.280 -6.465 -8.056 1.00 86.50 108 PRO A CA 1
ATOM 863 C C . PRO A 1 108 ? 7.330 -6.256 -9.575 1.00 86.50 108 PRO A C 1
ATOM 865 O O . PRO A 1 108 ? 6.649 -6.944 -10.337 1.00 86.50 108 PRO A O 1
ATOM 868 N N . PHE A 1 109 ? 8.180 -5.336 -10.022 1.00 84.38 109 PHE A N 1
ATOM 869 C CA . PHE A 1 109 ? 8.493 -5.162 -11.435 1.00 84.38 109 PHE A CA 1
ATOM 870 C C . PHE A 1 109 ? 10.001 -4.988 -11.623 1.00 84.38 109 PHE A C 1
ATOM 872 O O . PHE A 1 109 ? 10.691 -4.444 -10.764 1.00 84.38 109 PHE A O 1
ATOM 879 N N . ASP A 1 110 ? 10.503 -5.509 -12.735 1.00 79.69 110 ASP A N 1
ATOM 880 C CA . ASP A 1 110 ? 11.921 -5.650 -13.077 1.00 79.69 110 ASP A CA 1
ATOM 881 C C . ASP A 1 110 ? 12.375 -4.692 -14.193 1.00 79.69 110 ASP A C 1
ATOM 883 O O . ASP A 1 110 ? 13.528 -4.720 -14.618 1.00 79.69 110 ASP A O 1
ATOM 887 N N . GLU A 1 111 ? 11.477 -3.829 -14.667 1.00 78.56 111 GLU A N 1
ATOM 888 C CA . GLU A 1 111 ? 11.743 -2.857 -15.725 1.00 78.56 111 GLU A CA 1
ATOM 889 C C . GLU A 1 111 ? 12.289 -1.550 -15.124 1.00 78.56 111 GLU A C 1
ATOM 891 O O . GLU A 1 111 ? 11.674 -0.937 -14.252 1.00 78.56 111 GLU A O 1
ATOM 896 N N . GLU A 1 112 ? 13.449 -1.096 -15.603 1.00 74.00 112 GLU A N 1
ATOM 897 C CA . GLU A 1 112 ? 13.983 0.219 -15.248 1.00 74.00 112 GLU A CA 1
ATOM 898 C C . GLU A 1 112 ? 13.188 1.316 -15.966 1.00 74.00 112 GLU A C 1
ATOM 900 O O . GLU A 1 112 ? 13.142 1.365 -17.195 1.00 74.00 112 GLU A O 1
ATOM 905 N N . GLY A 1 113 ? 12.581 2.231 -15.215 1.00 67.56 113 GLY A N 1
ATOM 906 C CA . GLY A 1 113 ? 11.917 3.390 -15.801 1.00 67.56 113 GLY A CA 1
ATOM 907 C C . GLY A 1 113 ? 10.782 3.939 -14.945 1.00 67.56 113 GLY A C 1
ATOM 908 O O . GLY A 1 113 ? 10.399 3.333 -13.944 1.00 67.56 113 GLY A O 1
ATOM 909 N N . PRO A 1 114 ? 10.250 5.117 -15.306 1.00 75.44 114 PRO A N 1
ATOM 910 C CA . PRO A 1 114 ? 9.049 5.641 -14.670 1.00 75.44 114 PRO A CA 1
ATOM 911 C C . PRO A 1 114 ? 7.844 4.743 -14.984 1.00 75.44 114 PRO A C 1
ATOM 913 O O . PRO A 1 114 ? 7.816 4.068 -16.011 1.00 75.44 114 PRO A O 1
ATOM 916 N N . ILE A 1 115 ? 6.816 4.777 -14.133 1.00 79.06 115 ILE A N 1
ATOM 917 C CA . ILE A 1 115 ? 5.533 4.121 -14.421 1.00 79.06 115 ILE A CA 1
ATOM 918 C C . ILE A 1 115 ? 4.962 4.703 -15.725 1.00 79.06 115 ILE A C 1
ATOM 920 O O . ILE A 1 115 ? 4.731 5.910 -15.816 1.00 79.06 115 ILE A O 1
ATOM 924 N N . THR A 1 116 ? 4.728 3.849 -16.727 1.00 82.62 116 THR A N 1
ATOM 925 C CA . THR A 1 116 ? 4.148 4.231 -18.025 1.00 82.62 116 THR A CA 1
ATOM 926 C C . THR A 1 116 ? 2.712 3.715 -18.186 1.00 82.62 116 THR A C 1
ATOM 928 O O . THR A 1 116 ? 2.341 2.706 -17.578 1.00 82.62 116 THR A O 1
ATOM 931 N N . PRO A 1 117 ? 1.877 4.355 -19.026 1.00 80.25 117 PRO A N 1
ATOM 932 C CA . PRO A 1 117 ? 0.540 3.845 -19.340 1.00 80.25 117 PRO A CA 1
ATOM 933 C C . PRO A 1 117 ? 0.550 2.436 -19.949 1.00 80.25 117 PRO A C 1
ATOM 935 O O . PRO A 1 117 ? -0.329 1.623 -19.660 1.00 80.25 117 PRO A O 1
ATOM 938 N N . GLU A 1 118 ? 1.547 2.125 -20.780 1.00 82.69 118 GLU A N 1
ATOM 939 C CA . GLU A 1 118 ? 1.720 0.804 -21.392 1.00 82.69 118 GLU A CA 1
ATOM 940 C C . GLU A 1 118 ? 1.933 -0.271 -20.324 1.00 82.69 118 GLU A C 1
ATOM 942 O O . GLU A 1 118 ? 1.397 -1.376 -20.442 1.00 82.69 118 GLU A O 1
ATOM 947 N N . ARG A 1 119 ? 2.659 0.071 -19.253 1.00 81.25 119 ARG A N 1
ATOM 948 C CA . ARG A 1 119 ? 2.872 -0.831 -18.124 1.00 81.25 119 ARG A CA 1
ATOM 949 C C . ARG A 1 119 ? 1.581 -1.099 -17.359 1.00 81.25 119 ARG A C 1
ATOM 951 O O . ARG A 1 119 ? 1.271 -2.254 -17.085 1.00 81.25 119 ARG A O 1
ATOM 958 N N . ILE A 1 120 ? 0.797 -0.058 -17.082 1.00 82.19 120 ILE A N 1
ATOM 959 C CA . ILE A 1 120 ? -0.495 -0.198 -16.391 1.00 82.19 120 ILE A CA 1
ATOM 960 C C . ILE A 1 120 ? -1.421 -1.148 -17.162 1.00 82.19 120 ILE A C 1
ATOM 962 O O . ILE A 1 120 ? -2.033 -2.021 -16.555 1.00 82.19 120 ILE A O 1
ATOM 966 N N . LYS A 1 121 ? -1.465 -1.050 -18.497 1.00 81.88 121 LYS A N 1
ATOM 967 C CA . LYS A 1 121 ? -2.267 -1.951 -19.349 1.00 81.88 121 LYS A CA 1
ATOM 968 C C . LYS A 1 121 ? -1.786 -3.404 -19.335 1.00 81.88 121 LYS A C 1
ATOM 970 O O . LYS A 1 121 ? -2.593 -4.314 -19.505 1.00 81.88 121 LYS A O 1
ATOM 975 N N . LYS A 1 122 ? -0.480 -3.631 -19.171 1.00 81.50 122 LYS A N 1
ATOM 976 C CA . LYS A 1 122 ? 0.097 -4.978 -19.041 1.00 81.50 122 LYS A CA 1
ATOM 977 C C . LYS A 1 122 ? -0.313 -5.624 -17.717 1.00 81.50 122 LYS A C 1
ATOM 979 O O . LYS A 1 122 ? -0.613 -6.816 -17.689 1.00 81.50 122 LYS A O 1
ATOM 984 N N . ASP A 1 123 ? -0.347 -4.843 -16.639 1.00 79.00 123 ASP A N 1
ATOM 985 C CA . ASP A 1 123 ? -0.642 -5.360 -15.304 1.00 79.00 123 ASP A CA 1
ATOM 986 C C . ASP A 1 123 ? -2.158 -5.490 -15.051 1.00 79.00 123 ASP A C 1
ATOM 988 O O . ASP A 1 123 ? -2.606 -6.514 -14.521 1.00 79.00 123 ASP A O 1
ATOM 992 N N . LEU A 1 124 ? -2.952 -4.524 -15.520 1.00 80.19 124 LEU A N 1
ATOM 993 C CA . LEU A 1 124 ? -4.414 -4.489 -15.430 1.00 80.19 124 LEU A CA 1
ATOM 994 C C . LEU A 1 124 ? -5.039 -4.810 -16.795 1.00 80.19 124 LEU A C 1
ATOM 996 O O . LEU A 1 124 ? -5.398 -3.925 -17.574 1.00 80.19 124 LEU A O 1
ATOM 1000 N N . LEU A 1 125 ? -5.159 -6.104 -17.093 1.00 69.19 125 LEU A N 1
ATOM 1001 C CA . LEU A 1 125 ? -5.837 -6.572 -18.301 1.00 69.19 125 LEU A CA 1
ATOM 1002 C C . LEU A 1 125 ? -7.303 -6.111 -18.272 1.00 69.19 125 LEU A C 1
ATOM 1004 O O . LEU A 1 125 ? -7.985 -6.293 -17.269 1.00 69.19 125 LEU A O 1
ATOM 1008 N N . ASN A 1 126 ? -7.777 -5.556 -19.388 1.00 76.75 126 ASN A N 1
ATOM 1009 C CA . ASN A 1 126 ? -9.140 -5.049 -19.609 1.00 76.75 126 ASN A CA 1
ATOM 1010 C C . ASN A 1 126 ? -9.478 -3.664 -19.032 1.00 76.75 126 ASN A C 1
ATOM 1012 O O . ASN A 1 126 ? -10.622 -3.250 -19.183 1.00 76.75 126 ASN A O 1
ATOM 1016 N N . ILE A 1 127 ? -8.530 -2.912 -18.459 1.00 76.94 127 ILE A N 1
ATOM 1017 C CA . ILE A 1 127 ? -8.810 -1.519 -18.071 1.00 76.94 127 ILE A CA 1
ATOM 1018 C C . ILE A 1 127 ? -8.586 -0.561 -19.248 1.00 76.94 127 ILE A C 1
ATOM 1020 O O . ILE A 1 127 ? -7.520 -0.548 -19.882 1.00 76.94 127 ILE A O 1
ATOM 1024 N N . VAL A 1 128 ? -9.580 0.276 -19.543 1.00 78.81 128 VAL A N 1
ATOM 1025 C CA . VAL A 1 128 ? -9.402 1.397 -20.472 1.00 78.81 128 VAL A CA 1
ATOM 1026 C C . VAL A 1 128 ? -8.811 2.564 -19.685 1.00 78.81 128 VAL A C 1
ATOM 1028 O O . VAL A 1 128 ? -9.501 3.233 -18.928 1.00 78.81 128 VAL A O 1
ATOM 1031 N N . VAL A 1 129 ? -7.501 2.785 -19.826 1.00 78.38 129 VAL A N 1
ATOM 1032 C CA . VAL A 1 129 ? -6.813 3.940 -19.224 1.00 78.38 129 VAL A CA 1
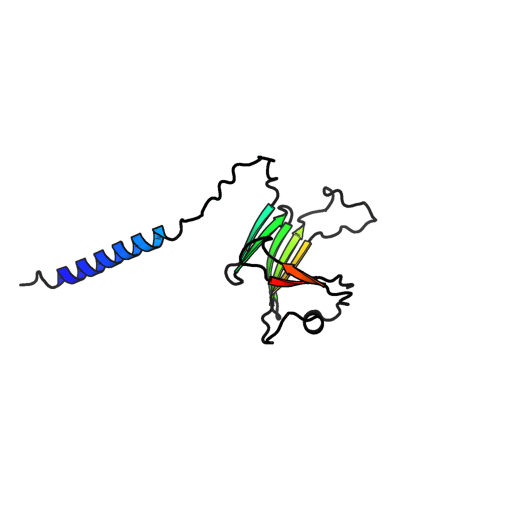ATOM 1033 C C . VAL A 1 129 ? -7.067 5.176 -20.085 1.00 78.38 129 VAL A C 1
ATOM 1035 O O . VAL A 1 129 ? -6.414 5.344 -21.123 1.00 78.38 129 VAL A O 1
ATOM 1038 N N . GLU A 1 130 ? -7.975 6.049 -19.656 1.00 82.31 130 GLU A N 1
ATOM 1039 C CA . GLU A 1 130 ? -8.217 7.334 -20.315 1.00 82.31 130 GLU A CA 1
ATOM 1040 C C . GLU A 1 130 ? -7.449 8.473 -19.635 1.00 82.31 130 GLU A C 1
ATOM 1042 O O . GLU A 1 130 ? -7.486 8.636 -18.416 1.00 82.31 130 GLU A O 1
ATOM 1047 N N . ASN A 1 131 ? -6.762 9.287 -20.444 1.00 84.88 131 ASN A N 1
ATOM 1048 C CA . ASN A 1 131 ? -6.084 10.522 -20.026 1.00 84.88 131 ASN A CA 1
ATOM 1049 C C . ASN A 1 131 ? -5.189 10.383 -18.767 1.00 84.88 131 ASN A C 1
ATOM 1051 O O . ASN A 1 131 ? -5.367 11.135 -17.801 1.00 84.88 131 ASN A O 1
ATOM 1055 N N . PRO A 1 132 ? -4.206 9.458 -18.755 1.00 87.12 132 PRO A N 1
ATOM 1056 C CA . PRO A 1 132 ? -3.334 9.278 -17.603 1.00 87.12 132 PRO A CA 1
ATOM 1057 C C . PRO A 1 132 ? -2.541 10.556 -17.327 1.00 87.12 132 PRO A C 1
ATOM 1059 O O . PRO A 1 132 ? -1.849 11.085 -18.197 1.00 87.12 132 PRO A O 1
ATOM 1062 N N . THR A 1 133 ? -2.637 11.042 -16.097 1.00 89.50 133 THR A N 1
ATOM 1063 C CA . THR A 1 133 ? -1.993 12.274 -15.650 1.00 89.50 133 THR A CA 1
ATOM 1064 C C . THR A 1 133 ? -0.886 11.940 -14.651 1.00 89.50 133 THR A C 1
ATOM 1066 O O . THR A 1 133 ? -1.177 11.343 -13.608 1.00 89.50 133 THR A O 1
ATOM 1069 N N . PRO A 1 134 ? 0.376 12.323 -14.926 1.00 89.81 134 PRO A N 1
ATOM 1070 C CA . PRO A 1 134 ? 1.455 12.235 -13.950 1.00 89.81 134 PRO A CA 1
ATOM 1071 C C . PRO A 1 134 ? 1.106 12.992 -12.674 1.00 89.81 134 PRO A C 1
ATOM 1073 O O . PRO A 1 134 ? 0.722 14.161 -12.713 1.00 89.81 134 PRO A O 1
ATOM 1076 N N . THR A 1 135 ? 1.247 12.322 -11.538 1.00 90.31 135 THR A N 1
ATOM 1077 C CA . THR A 1 135 ? 0.989 12.886 -10.217 1.00 90.31 135 THR A CA 1
ATOM 1078 C C . THR A 1 135 ? 2.050 12.426 -9.221 1.00 90.31 135 THR A C 1
ATOM 1080 O O . THR A 1 135 ? 2.864 11.545 -9.506 1.00 90.31 135 THR A O 1
ATOM 1083 N N . LYS A 1 136 ? 2.057 13.047 -8.044 1.00 87.75 136 LYS A N 1
ATOM 1084 C CA . LYS A 1 136 ? 2.886 12.646 -6.909 1.00 87.75 136 LYS A CA 1
ATOM 1085 C C . LYS A 1 136 ? 1.979 12.130 -5.801 1.00 87.75 136 LYS A C 1
ATOM 1087 O O . LYS A 1 136 ? 1.011 12.796 -5.441 1.00 87.75 136 LYS A O 1
ATOM 1092 N N . VAL A 1 137 ? 2.306 10.969 -5.247 1.00 85.81 137 VAL A N 1
ATOM 1093 C CA . VAL A 1 137 ? 1.611 10.392 -4.086 1.00 85.81 137 VAL A CA 1
ATOM 1094 C C . VAL A 1 137 ? 2.559 10.404 -2.895 1.00 85.81 137 VAL A C 1
ATOM 1096 O O . VAL A 1 137 ? 3.734 10.087 -3.043 1.00 85.81 137 VAL A O 1
ATOM 1099 N N . GLY A 1 138 ? 2.067 10.787 -1.719 1.00 82.75 138 GLY A N 1
ATOM 1100 C CA . GLY A 1 138 ? 2.867 10.897 -0.499 1.00 82.75 138 GLY A CA 1
ATOM 1101 C C . GLY A 1 138 ? 2.635 12.226 0.224 1.00 82.75 138 GLY A C 1
ATOM 1102 O O . GLY A 1 138 ? 1.686 12.945 -0.098 1.00 82.75 138 GLY A O 1
ATOM 1103 N N . PRO A 1 139 ? 3.468 12.567 1.221 1.00 79.38 139 PRO A N 1
ATOM 1104 C CA . PRO A 1 139 ? 3.307 13.801 1.978 1.00 79.38 139 PRO A CA 1
ATOM 1105 C C . PRO A 1 139 ? 3.469 15.035 1.075 1.00 79.38 139 PRO A C 1
ATOM 1107 O O . PRO A 1 139 ? 4.288 15.059 0.152 1.00 79.38 139 PRO A O 1
ATOM 1110 N N . SER A 1 140 ? 2.693 16.085 1.355 1.00 76.50 140 SER A N 1
ATOM 1111 C CA . SER A 1 140 ? 2.728 17.347 0.597 1.00 76.50 140 SER A CA 1
ATOM 1112 C C . SER A 1 140 ? 4.063 18.087 0.730 1.00 76.50 140 SER A C 1
ATOM 1114 O O . SER A 1 140 ? 4.396 18.919 -0.112 1.00 76.50 140 SER A O 1
ATOM 1116 N N . THR A 1 141 ? 4.848 17.763 1.759 1.00 71.81 141 THR A N 1
ATOM 1117 C CA . THR A 1 141 ? 6.188 18.293 2.015 1.00 71.81 141 THR A CA 1
ATOM 1118 C C . THR A 1 141 ? 7.126 17.180 2.504 1.00 71.81 141 THR A C 1
ATOM 1120 O O . THR A 1 141 ? 6.693 16.207 3.118 1.00 71.81 141 THR A O 1
ATOM 1123 N N . GLY A 1 142 ? 8.432 17.318 2.246 1.00 71.19 142 GLY A N 1
ATOM 1124 C CA . GLY A 1 142 ? 9.464 16.392 2.735 1.00 71.19 142 GLY A CA 1
ATOM 1125 C C . GLY A 1 142 ? 9.814 15.236 1.788 1.00 71.19 142 GLY A C 1
ATOM 1126 O O . GLY A 1 142 ? 9.448 15.226 0.615 1.00 71.19 142 GLY A O 1
ATOM 1127 N N . SER A 1 143 ? 10.594 14.275 2.295 1.00 69.75 143 SER A N 1
ATOM 1128 C CA . SER A 1 143 ? 10.972 13.055 1.568 1.00 69.75 143 SER A CA 1
ATOM 1129 C C . SER A 1 143 ? 9.880 11.991 1.691 1.00 69.75 143 SER A C 1
ATOM 1131 O O . SER A 1 143 ? 9.364 11.782 2.785 1.00 69.75 143 SER A O 1
ATOM 1133 N N . GLY A 1 144 ? 9.572 11.287 0.598 1.00 77.62 144 GLY A N 1
ATOM 1134 C CA . GLY A 1 144 ? 8.560 10.219 0.578 1.00 77.62 144 GLY A CA 1
ATOM 1135 C C . GLY A 1 144 ? 7.472 10.373 -0.487 1.00 77.62 144 GLY A C 1
ATOM 1136 O O . GLY A 1 144 ? 6.503 9.625 -0.459 1.00 77.62 144 GLY A O 1
ATOM 1137 N N . GLN A 1 145 ? 7.609 11.328 -1.413 1.00 84.69 145 GLN A N 1
ATOM 1138 C CA . GLN A 1 145 ? 6.767 11.363 -2.607 1.00 84.69 145 GLN A CA 1
ATOM 1139 C C . GLN A 1 145 ? 7.213 10.299 -3.613 1.00 84.69 145 GLN A C 1
ATOM 1141 O O . GLN A 1 145 ? 8.404 10.183 -3.909 1.00 84.69 145 GLN A O 1
ATOM 1146 N N . ALA A 1 146 ? 6.249 9.575 -4.166 1.00 83.50 146 ALA A N 1
ATOM 1147 C CA . ALA A 1 146 ? 6.421 8.642 -5.267 1.00 83.50 146 ALA A CA 1
ATOM 1148 C C . ALA A 1 146 ? 5.786 9.208 -6.544 1.00 83.50 146 ALA A C 1
ATOM 1150 O O . ALA A 1 146 ? 4.753 9.882 -6.491 1.00 83.50 146 ALA A O 1
ATOM 1151 N N . ASP A 1 147 ? 6.414 8.938 -7.688 1.00 87.50 147 ASP A N 1
ATOM 1152 C CA . ASP A 1 147 ? 5.803 9.150 -9.000 1.00 87.50 147 ASP A CA 1
ATOM 1153 C C . ASP A 1 147 ? 4.636 8.185 -9.204 1.00 87.50 147 ASP A C 1
ATOM 1155 O O . ASP A 1 147 ? 4.744 6.995 -8.907 1.00 87.50 147 ASP A O 1
ATOM 1159 N N . ALA A 1 148 ? 3.526 8.700 -9.722 1.00 88.56 148 ALA A N 1
ATOM 1160 C CA . ALA A 1 148 ? 2.331 7.921 -10.001 1.00 88.56 148 ALA A CA 1
ATOM 1161 C C . ALA A 1 148 ? 1.626 8.425 -11.265 1.00 88.56 148 ALA A C 1
ATOM 1163 O O . ALA A 1 148 ? 1.848 9.546 -11.727 1.00 88.56 148 ALA A O 1
ATOM 1164 N N . LEU A 1 149 ? 0.731 7.597 -11.800 1.00 89.12 149 LEU A N 1
ATOM 1165 C CA . LEU A 1 149 ? -0.213 7.981 -12.843 1.00 89.12 149 LEU A CA 1
ATOM 1166 C C . LEU A 1 149 ? -1.627 7.891 -12.273 1.00 89.12 149 LEU A C 1
ATOM 1168 O O . LEU A 1 149 ? -2.027 6.843 -11.773 1.00 89.12 149 LEU A O 1
ATOM 1172 N N . SER A 1 150 ? -2.369 8.992 -12.355 1.00 89.50 150 SER A N 1
ATOM 1173 C CA . SER A 1 150 ? -3.800 9.026 -12.053 1.00 89.50 150 SER A CA 1
ATOM 1174 C C . SER A 1 150 ? -4.591 8.923 -13.349 1.00 89.50 150 SER A C 1
ATOM 1176 O O . SER A 1 150 ? -4.256 9.592 -14.327 1.00 89.50 150 SER A O 1
ATOM 1178 N N . PHE A 1 151 ? -5.623 8.092 -13.369 1.00 87.94 151 PHE A N 1
ATOM 1179 C CA . PHE A 1 151 ? -6.509 7.917 -14.513 1.00 87.94 151 PHE A CA 1
ATOM 1180 C C . PHE A 1 151 ? -7.885 7.466 -14.031 1.00 87.94 151 PHE A C 1
ATOM 1182 O O . PHE A 1 151 ? -8.023 6.918 -12.936 1.00 87.94 151 PHE A O 1
ATOM 1189 N N . VAL A 1 152 ? -8.898 7.694 -14.862 1.00 84.00 152 VAL A N 1
ATOM 1190 C CA . VAL A 1 152 ? -10.221 7.096 -14.677 1.00 84.00 152 VAL A CA 1
ATOM 1191 C C . VAL A 1 152 ? -10.253 5.844 -15.543 1.00 84.00 152 VAL A C 1
ATOM 1193 O O . VAL A 1 152 ? -9.934 5.908 -16.730 1.00 84.00 152 VAL A O 1
ATOM 1196 N N . GLY A 1 153 ? -10.542 4.704 -14.921 1.00 72.25 153 GLY A N 1
ATOM 1197 C CA . GLY A 1 153 ? -10.735 3.441 -15.618 1.00 72.25 153 GLY A CA 1
ATOM 1198 C C . GLY A 1 153 ? -12.219 3.140 -15.752 1.00 72.25 153 GLY A C 1
ATOM 1199 O O . GLY A 1 153 ? -12.936 3.188 -14.755 1.00 72.25 153 GLY A O 1
ATOM 1200 N N . GLU A 1 154 ? -12.662 2.812 -16.961 1.00 70.69 154 GLU A N 1
ATOM 1201 C CA . GLU A 1 154 ? -13.922 2.097 -17.166 1.00 70.69 154 GLU A CA 1
ATOM 1202 C C . GLU A 1 154 ? -13.621 0.592 -17.106 1.00 70.69 154 GLU A C 1
ATOM 1204 O O . GLU A 1 154 ? -12.666 0.123 -17.739 1.00 70.69 154 GLU A O 1
ATOM 1209 N N . GLY A 1 155 ? -14.378 -0.127 -16.275 1.00 57.94 155 GLY A N 1
ATOM 1210 C CA . GLY A 1 155 ? -14.279 -1.575 -16.065 1.00 57.94 155 GLY A CA 1
ATOM 1211 C C . GLY A 1 155 ? -15.522 -2.308 -16.539 1.00 57.94 155 GLY A C 1
ATOM 1212 O O . GLY A 1 155 ? -16.594 -1.665 -16.606 1.00 57.94 155 GLY A O 1
#

Sequence (155 aa):
MEISRNLWKLILIAALILGAASFYKFQFISTSFNDSNGSQPVSTNFNEYRNADFKFSFQYPKNLTLQEFDDERGHVILFEASGKTSDVESPKTSDVEELAGFQIFIAPFDEEGPITPERIKKDLLNIVVENPTPTKVGPSTGSGQADALSFVGEG

Foldseek 3Di:
DPPPPVVVVVVVVVVVVVVVVVVVVVVDPPPPPPPPDDDDPPPPQWDKDDDPVVGDIDIDGPQWDWDWDDDPFFIKIWTWGDDQPPPPPDPDDDDDSPGDIDMDTDGDDDDPDADDPVNVCVVDPPWDFPPWDWDWDDDPDDPDTDIDTDGDTDD

pLDDT: mean 71.27, std 18.88, range [39.44, 96.5]

Solvent-accessible surface area (backbone atoms only — not comparable to full-atom values): 10343 Å² total; per-residue (Å²): 142,70,75,72,75,58,52,60,58,52,52,55,54,53,53,55,55,57,53,56,62,58,60,67,65,72,80,68,77,78,80,76,81,82,78,89,72,79,89,66,84,76,78,84,57,58,42,78,50,75,42,79,90,81,71,48,68,54,75,46,61,62,61,44,45,80,46,76,50,78,52,102,75,31,42,39,41,40,34,37,48,73,67,83,76,75,83,60,92,63,82,90,73,76,100,63,88,66,82,52,64,55,72,49,80,49,56,91,79,89,73,90,72,78,94,46,72,73,54,52,46,69,75,42,73,81,51,48,78,46,80,71,38,82,44,75,47,63,60,96,68,80,89,67,61,40,86,45,72,48,61,60,66,59,123

Radius of gyration: 25.2 Å; Cα contacts (8 Å, |Δi|>4): 145; chains: 1; bounding box: 77×48×62 Å

Secondary structure (DSSP, 8-state):
--THHHHHHHHHHHHHHHHHHHHTTSS---------S--------EEEEEETTTTEEEEEETTEEEEEEEETTEEEEEEEESS---SS-----SS-----EEEEEE------SS--HHHHHHHSTT-EEEEEEEEEES-SSSS--EEEEEEEEE-